Protein AF-A0A972ZVI4-F1 (afdb_monomer)

Radius of gyration: 15.03 Å; Cα contacts (8 Å, |Δi|>4): 95; chains: 1; bounding box: 30×25×44 Å

Foldseek 3Di:
DCCPPQAEEEAEAQAPVRVVVCVVQVVVVHHYDYDYPDPDHHVCLVDDDPFDWAPAFQCVPDDVVDGADPPADRTHTSVRHD

Mean predicted aligned error: 4.69 Å

Structure (mmCIF, N/CA/C/O backbone):
data_AF-A0A972ZVI4-F1
#
_entry.id   AF-A0A972ZVI4-F1
#
loop_
_atom_site.group_PDB
_atom_site.id
_atom_site.type_symbol
_atom_site.label_atom_id
_atom_site.label_alt_id
_atom_site.label_comp_id
_atom_site.label_asym_id
_atom_site.label_entity_id
_atom_site.label_seq_id
_atom_site.pdbx_PDB_ins_code
_atom_site.Cartn_x
_atom_site.Cartn_y
_atom_site.Cartn_z
_atom_site.occupancy
_atom_site.B_iso_or_equiv
_atom_site.auth_seq_id
_atom_site.auth_comp_id
_atom_site.auth_asym_id
_atom_site.auth_atom_id
_atom_site.pdbx_PDB_model_num
ATOM 1 N N . MET A 1 1 ? 2.260 12.591 19.959 1.00 56.50 1 MET A N 1
ATOM 2 C CA . MET A 1 1 ? 0.831 12.850 19.673 1.00 56.50 1 MET A CA 1
ATOM 3 C C . MET A 1 1 ? 0.009 11.945 20.568 1.00 56.50 1 MET A C 1
ATOM 5 O O . MET A 1 1 ? 0.275 10.753 20.598 1.00 56.50 1 MET A O 1
ATOM 9 N N . GLU A 1 2 ? -0.923 12.492 21.341 1.00 59.78 2 GLU A N 1
ATOM 10 C CA . GLU A 1 2 ? -1.737 11.700 22.266 1.00 59.78 2 GLU A CA 1
ATOM 11 C C . GLU A 1 2 ? -3.006 11.224 21.538 1.00 59.78 2 GLU A C 1
ATOM 13 O O . GLU A 1 2 ? -3.988 11.948 21.423 1.00 59.78 2 GLU A O 1
ATOM 18 N N . LEU A 1 3 ? -2.965 10.011 20.978 1.00 71.38 3 LEU A N 1
ATOM 19 C CA . LEU A 1 3 ? -4.041 9.429 20.153 1.00 71.38 3 LEU A CA 1
ATOM 20 C C . LEU A 1 3 ? -5.143 8.745 20.988 1.00 71.38 3 LEU A C 1
ATOM 22 O O . LEU A 1 3 ? -5.934 7.970 20.458 1.00 71.38 3 LEU A O 1
ATOM 26 N N . LYS A 1 4 ? -5.217 9.037 22.296 1.00 67.31 4 LYS A N 1
ATOM 27 C CA . LYS A 1 4 ? -5.985 8.278 23.305 1.00 67.31 4 LYS A CA 1
ATOM 28 C C . LYS A 1 4 ? -7.496 8.164 23.047 1.00 67.31 4 LYS A C 1
ATOM 30 O O . LYS A 1 4 ? -8.120 7.275 23.612 1.00 67.31 4 LYS A O 1
ATOM 35 N N . ASN A 1 5 ? -8.066 9.004 22.179 1.00 82.06 5 ASN A N 1
ATOM 36 C CA . ASN A 1 5 ? -9.496 8.985 21.843 1.00 82.06 5 ASN A CA 1
ATOM 37 C C . ASN A 1 5 ? -9.795 8.647 20.370 1.00 82.06 5 ASN A C 1
ATOM 39 O O . ASN A 1 5 ? -10.956 8.722 19.956 1.00 82.06 5 ASN A O 1
ATOM 43 N N . ILE A 1 6 ? -8.792 8.289 19.562 1.00 84.31 6 ILE A N 1
ATOM 44 C CA . ILE A 1 6 ? -9.029 7.900 18.167 1.00 84.31 6 ILE A CA 1
ATOM 45 C C . ILE A 1 6 ? -9.564 6.470 18.138 1.00 84.31 6 ILE A C 1
ATOM 47 O O . ILE A 1 6 ? -8.852 5.523 18.449 1.00 84.31 6 ILE A O 1
ATOM 51 N N . LYS A 1 7 ? -10.837 6.318 17.756 1.00 82.19 7 LYS A N 1
ATOM 52 C CA . LYS A 1 7 ? -11.485 5.002 17.648 1.00 82.19 7 LYS A CA 1
ATOM 53 C C . LYS A 1 7 ? -11.190 4.295 16.324 1.00 82.19 7 LYS A C 1
ATOM 55 O O . LYS A 1 7 ? -11.060 3.080 16.313 1.00 82.19 7 LYS A O 1
ATOM 60 N N . ARG A 1 8 ? -11.140 5.046 15.217 1.00 93.62 8 ARG A N 1
ATOM 61 C CA . ARG A 1 8 ? -10.914 4.535 13.856 1.00 93.62 8 ARG A CA 1
ATOM 62 C C . ARG A 1 8 ? -10.473 5.671 12.931 1.00 93.62 8 ARG A C 1
ATOM 64 O O . ARG A 1 8 ? -11.014 6.772 13.031 1.00 93.62 8 ARG A O 1
ATOM 71 N N . VAL A 1 9 ? -9.523 5.407 12.039 1.00 96.69 9 VAL A N 1
ATOM 72 C CA . VAL A 1 9 ? -8.967 6.389 11.091 1.00 96.69 9 VAL A CA 1
ATOM 73 C C . VAL A 1 9 ? -9.484 6.132 9.676 1.00 96.69 9 VAL A C 1
ATOM 75 O O . VAL A 1 9 ? -9.429 5.008 9.191 1.00 96.69 9 VAL A O 1
ATOM 78 N N . GLY A 1 10 ? -9.968 7.170 8.996 1.00 97.94 10 GLY A N 1
ATOM 79 C CA . GLY A 1 10 ? -10.258 7.111 7.561 1.00 97.94 10 GLY A CA 1
ATOM 80 C C . GLY A 1 10 ? -9.032 7.513 6.740 1.00 97.94 10 GLY A C 1
ATOM 81 O O . GLY A 1 10 ? -8.442 8.559 7.006 1.00 97.94 10 GLY A O 1
ATOM 82 N N . ILE A 1 11 ? -8.666 6.710 5.744 1.00 98.38 11 ILE A N 1
ATOM 83 C CA . ILE A 1 11 ? -7.571 6.977 4.801 1.00 98.38 11 ILE A CA 1
ATOM 84 C C . ILE A 1 11 ? -8.168 7.126 3.402 1.00 98.38 11 ILE A C 1
ATOM 86 O O . ILE A 1 11 ? -8.923 6.266 2.955 1.00 98.38 11 ILE A O 1
ATOM 90 N N . ILE A 1 12 ? -7.823 8.205 2.703 1.00 98.25 12 ILE A N 1
ATOM 91 C CA . ILE A 1 12 ? -8.252 8.442 1.321 1.00 98.25 12 ILE A CA 1
ATOM 92 C C . ILE A 1 12 ? -7.114 8.056 0.373 1.00 98.25 12 ILE A C 1
ATOM 94 O O . ILE A 1 12 ? -6.039 8.653 0.420 1.00 98.25 12 ILE A O 1
ATOM 98 N N . GLY A 1 13 ? -7.375 7.081 -0.494 1.00 97.50 13 GLY A N 1
ATOM 99 C CA . GLY A 1 13 ? -6.439 6.516 -1.462 1.00 97.50 13 GLY A CA 1
ATOM 100 C C . GLY A 1 13 ? -5.778 5.221 -0.982 1.00 97.50 13 GLY A C 1
ATOM 101 O O . GLY A 1 13 ? -5.367 5.094 0.171 1.00 97.50 13 GLY A O 1
ATOM 102 N N . THR A 1 14 ? -5.629 4.269 -1.904 1.00 96.69 14 THR A N 1
ATOM 103 C CA . THR A 1 14 ? -4.975 2.960 -1.695 1.00 96.69 14 THR A CA 1
ATOM 104 C C . THR A 1 14 ? -3.704 2.793 -2.536 1.00 96.69 14 THR A C 1
ATOM 106 O O . THR A 1 14 ? -3.310 1.686 -2.896 1.00 96.69 14 THR A O 1
ATOM 109 N N . GLY A 1 15 ? -3.032 3.905 -2.851 1.00 94.75 15 GLY A N 1
ATOM 110 C CA . GLY A 1 15 ? -1.660 3.888 -3.367 1.00 94.75 15 GLY A CA 1
ATOM 111 C C . GLY A 1 15 ? -0.622 3.632 -2.268 1.00 94.75 15 GLY A C 1
ATOM 112 O O . GLY A 1 15 ? -0.970 3.462 -1.097 1.00 94.75 15 GLY A O 1
ATOM 113 N N . VAL A 1 16 ? 0.665 3.695 -2.629 1.00 93.25 16 VAL A N 1
ATOM 114 C CA . VAL A 1 16 ? 1.806 3.445 -1.719 1.00 93.25 16 VAL A CA 1
ATOM 115 C C . VAL A 1 16 ? 1.673 4.200 -0.391 1.00 93.25 16 VAL A C 1
ATOM 117 O O . VAL A 1 16 ? 1.814 3.607 0.676 1.00 93.25 16 VAL A O 1
ATOM 120 N N . ALA A 1 17 ? 1.331 5.492 -0.431 1.00 95.75 17 ALA A N 1
ATOM 121 C CA . ALA A 1 17 ? 1.179 6.310 0.774 1.00 95.75 17 ALA A CA 1
ATOM 122 C C . ALA A 1 17 ? 0.025 5.843 1.683 1.00 95.75 17 ALA A C 1
ATOM 124 O O . ALA A 1 17 ? 0.180 5.797 2.905 1.00 95.75 17 ALA A O 1
ATOM 125 N N . GLY A 1 18 ? -1.119 5.471 1.100 1.00 97.50 18 GLY A N 1
ATOM 126 C CA . GLY A 1 18 ? -2.288 4.997 1.842 1.00 97.50 18 GLY A CA 1
ATOM 127 C C . GLY A 1 18 ? -2.032 3.654 2.520 1.00 97.50 18 GLY A C 1
ATOM 128 O O . GLY A 1 18 ? -2.286 3.510 3.716 1.00 97.50 18 GLY A O 1
ATOM 129 N N . LEU A 1 19 ? -1.437 2.706 1.790 1.00 95.94 19 LEU A N 1
ATOM 130 C CA . LEU A 1 19 ? -1.068 1.390 2.322 1.00 95.94 19 LEU A CA 1
ATOM 131 C C . LEU A 1 19 ? 0.009 1.498 3.413 1.00 95.94 19 LEU A C 1
ATOM 133 O O . LEU A 1 19 ? -0.129 0.887 4.473 1.00 95.94 19 LEU A O 1
ATOM 137 N N . SER A 1 20 ? 1.027 2.342 3.209 1.00 95.69 20 SER A N 1
ATOM 138 C CA . SER A 1 20 ? 2.069 2.609 4.216 1.00 95.69 20 SER A CA 1
ATOM 139 C C . SER A 1 20 ? 1.484 3.215 5.493 1.00 95.69 20 SER A C 1
ATOM 141 O O . SER A 1 20 ? 1.855 2.836 6.604 1.00 95.69 20 SER A O 1
ATOM 143 N N . THR A 1 21 ? 0.527 4.135 5.343 1.00 96.69 21 THR A N 1
ATOM 144 C CA . THR A 1 21 ? -0.167 4.758 6.475 1.00 96.69 21 THR A CA 1
ATOM 145 C C . THR A 1 21 ? -1.005 3.733 7.232 1.00 96.69 21 THR A C 1
ATOM 147 O O . THR A 1 21 ? -0.918 3.663 8.456 1.00 96.69 21 THR A O 1
ATOM 150 N N . ALA A 1 22 ? -1.775 2.902 6.524 1.00 96.94 22 ALA A N 1
ATOM 151 C CA . ALA A 1 22 ? -2.573 1.845 7.137 1.00 96.94 22 ALA A CA 1
ATOM 152 C C . ALA A 1 22 ? -1.696 0.869 7.930 1.00 96.94 22 ALA A C 1
ATOM 154 O O . ALA A 1 22 ? -1.977 0.594 9.095 1.00 96.94 22 ALA A O 1
ATOM 155 N N . LYS A 1 23 ? -0.580 0.424 7.340 1.00 95.75 23 LYS A N 1
ATOM 156 C CA . LYS A 1 23 ? 0.411 -0.427 8.006 1.00 95.75 23 LYS A CA 1
ATOM 157 C C . LYS A 1 23 ? 0.938 0.204 9.295 1.00 95.75 23 LYS A C 1
ATOM 159 O O . LYS A 1 23 ? 0.950 -0.452 10.335 1.00 95.75 23 LYS A O 1
ATOM 164 N N . ALA A 1 24 ? 1.326 1.479 9.249 1.00 94.81 24 ALA A N 1
ATOM 165 C CA . ALA A 1 24 ? 1.829 2.194 10.418 1.00 94.81 24 ALA A CA 1
ATOM 166 C C . ALA A 1 24 ? 0.770 2.327 11.526 1.00 94.81 24 ALA A C 1
ATOM 168 O O . ALA A 1 24 ? 1.088 2.144 12.701 1.00 94.81 24 ALA A O 1
ATOM 169 N N . LEU A 1 25 ? -0.489 2.609 11.178 1.00 95.00 25 LEU A N 1
ATOM 170 C CA . LEU A 1 25 ? -1.586 2.701 12.148 1.00 95.00 25 LEU A CA 1
ATOM 171 C C . LEU A 1 25 ? -1.878 1.351 12.806 1.00 95.00 25 LEU A C 1
ATOM 173 O O . LEU A 1 25 ? -1.935 1.276 14.035 1.00 95.00 25 LEU A O 1
ATOM 177 N N . LEU A 1 26 ? -1.983 0.287 12.006 1.00 94.19 26 LEU A N 1
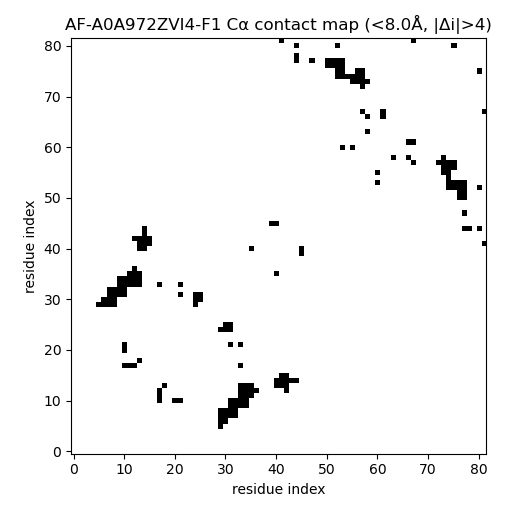ATOM 178 C CA . LEU A 1 26 ? -2.215 -1.070 12.501 1.00 94.19 26 LEU A CA 1
ATOM 179 C C . LEU A 1 26 ? -1.086 -1.523 13.437 1.00 94.19 26 LEU A C 1
ATOM 181 O O . LEU A 1 26 ? -1.360 -2.055 14.511 1.00 94.19 26 LEU A O 1
ATOM 185 N N . ALA A 1 27 ? 0.174 -1.232 13.093 1.00 93.50 27 ALA A N 1
ATOM 186 C CA . ALA A 1 27 ? 1.330 -1.526 13.945 1.00 93.50 27 ALA A CA 1
ATOM 187 C C . ALA A 1 27 ? 1.306 -0.777 15.295 1.00 93.50 27 ALA A C 1
ATOM 189 O O . ALA A 1 27 ? 1.916 -1.228 16.261 1.00 93.50 27 ALA A O 1
ATOM 190 N N . ASN A 1 28 ? 0.583 0.344 15.382 1.00 91.38 28 ASN A N 1
ATOM 191 C CA . ASN A 1 28 ? 0.385 1.119 16.611 1.00 91.38 28 ASN A CA 1
ATOM 192 C C . ASN A 1 28 ? -0.953 0.804 17.313 1.00 91.38 28 ASN A C 1
ATOM 194 O O . ASN A 1 28 ? -1.371 1.545 18.204 1.00 91.38 28 ASN A O 1
ATOM 198 N N . GLY A 1 29 ? -1.634 -0.281 16.926 1.00 91.81 29 GLY A N 1
ATOM 199 C CA . GLY A 1 29 ? -2.885 -0.725 17.548 1.00 91.81 29 GLY A CA 1
ATOM 200 C C . GLY A 1 29 ? -4.105 0.133 17.203 1.00 91.81 29 GLY A C 1
ATOM 201 O O . GLY A 1 29 ? -5.094 0.107 17.935 1.00 91.81 29 GLY A O 1
ATOM 202 N N . LEU A 1 30 ? -4.044 0.906 16.115 1.00 93.38 30 LEU A N 1
ATOM 203 C CA . LEU A 1 30 ? -5.155 1.726 15.638 1.00 93.38 30 LEU A CA 1
ATOM 204 C C . LEU A 1 30 ? -5.891 1.030 14.499 1.00 93.38 30 LEU A C 1
ATOM 206 O O . LEU A 1 30 ? -5.282 0.487 13.581 1.00 93.38 30 LEU A O 1
ATOM 210 N N . ASP A 1 31 ? -7.215 1.114 14.540 1.00 95.00 31 ASP A N 1
ATOM 211 C CA . ASP A 1 31 ? -8.082 0.624 13.476 1.00 95.00 31 ASP A CA 1
ATOM 212 C C . ASP A 1 31 ? -8.234 1.673 12.359 1.00 95.00 31 ASP A C 1
ATOM 214 O O . ASP A 1 31 ? -8.262 2.883 12.623 1.00 95.00 31 ASP A O 1
ATOM 218 N N . CYS A 1 32 ? -8.354 1.231 11.107 1.00 97.19 32 CYS A N 1
ATOM 219 C CA . CYS A 1 32 ? -8.490 2.125 9.960 1.00 97.19 32 CYS A CA 1
ATOM 220 C C . CYS A 1 32 ? -9.368 1.562 8.836 1.00 97.19 32 CYS A C 1
ATOM 222 O O . CYS A 1 32 ? -9.570 0.359 8.706 1.00 97.19 32 CYS A O 1
ATOM 224 N N . VAL A 1 33 ? -9.905 2.467 8.018 1.00 98.00 33 VAL A N 1
ATOM 225 C CA . VAL A 1 33 ? -10.682 2.160 6.813 1.00 98.00 33 VAL A CA 1
ATOM 226 C C . VAL A 1 33 ? -10.099 2.960 5.662 1.00 98.00 33 VAL A C 1
ATOM 228 O O . VAL A 1 33 ? -9.941 4.177 5.771 1.00 98.00 33 VAL A O 1
ATOM 231 N N . LEU A 1 34 ? -9.782 2.275 4.567 1.00 98.19 34 LEU A N 1
ATOM 232 C CA . LEU A 1 34 ? -9.263 2.889 3.354 1.00 98.19 34 LEU A CA 1
ATOM 233 C C . LEU A 1 34 ? -10.403 3.069 2.350 1.00 98.19 34 LEU A C 1
ATOM 235 O O . LEU A 1 34 ? -11.235 2.179 2.180 1.00 98.19 34 LEU A O 1
ATOM 239 N N . PHE A 1 35 ? -10.412 4.209 1.671 1.00 98.19 35 PHE A N 1
ATOM 240 C CA . PHE A 1 35 ? -11.349 4.525 0.602 1.00 98.19 35 PHE A CA 1
ATOM 241 C C . PHE A 1 35 ? -10.576 4.731 -0.694 1.00 98.19 35 PHE A C 1
ATOM 243 O O . PHE A 1 35 ? -9.717 5.608 -0.766 1.00 98.19 35 PHE A O 1
ATOM 250 N N . GLU A 1 36 ? -10.897 3.948 -1.717 1.00 97.56 36 GLU A N 1
ATOM 251 C CA . GLU A 1 36 ? -10.344 4.081 -3.062 1.00 97.56 36 GLU A CA 1
ATOM 252 C C . GLU A 1 36 ? -11.463 4.422 -4.040 1.00 97.56 36 GLU A C 1
ATOM 254 O O . GLU A 1 36 ? -12.585 3.932 -3.914 1.00 97.56 36 GLU A O 1
ATOM 259 N N . ARG A 1 37 ? -11.160 5.298 -4.996 1.00 96.50 37 ARG A N 1
ATOM 260 C CA . ARG A 1 37 ? -12.072 5.629 -6.088 1.00 96.50 37 ARG A CA 1
ATOM 261 C C . ARG A 1 37 ? -12.035 4.554 -7.176 1.00 96.50 37 ARG A C 1
ATOM 263 O O . ARG A 1 37 ? -13.063 4.300 -7.798 1.00 96.50 37 ARG A O 1
ATOM 270 N N . SER A 1 38 ? -10.848 4.023 -7.453 1.00 93.81 38 SER A N 1
ATOM 271 C CA . SER A 1 38 ? -10.615 2.946 -8.415 1.00 93.81 38 SER A CA 1
ATOM 272 C C . SER A 1 38 ? -11.170 1.598 -7.932 1.00 93.81 38 SER A C 1
ATOM 274 O O . SER A 1 38 ? -11.524 1.423 -6.766 1.00 93.81 38 SER A O 1
ATOM 276 N N . ASP A 1 39 ? -11.229 0.631 -8.839 1.00 94.31 39 ASP A N 1
ATOM 277 C CA . ASP A 1 39 ? -11.547 -0.769 -8.557 1.00 94.31 39 ASP A CA 1
ATOM 278 C C . ASP A 1 39 ? -10.316 -1.588 -8.122 1.00 94.31 39 ASP A C 1
ATOM 280 O O . ASP A 1 39 ? -10.442 -2.769 -7.789 1.00 94.31 39 ASP A O 1
ATOM 284 N N . ARG A 1 40 ? -9.125 -0.971 -8.102 1.00 91.88 40 ARG A N 1
ATOM 285 C CA . ARG A 1 40 ? -7.851 -1.620 -7.765 1.00 91.88 40 ARG A CA 1
ATOM 286 C C . ARG A 1 40 ? -7.003 -0.791 -6.804 1.00 91.88 40 ARG A C 1
ATOM 288 O O . ARG A 1 40 ? -6.986 0.437 -6.859 1.00 91.88 40 ARG A O 1
ATOM 295 N N . VAL A 1 41 ? -6.247 -1.497 -5.965 1.00 93.38 41 VAL A N 1
ATOM 296 C CA . VAL A 1 41 ? -5.204 -0.928 -5.097 1.00 93.38 41 VAL A CA 1
ATOM 297 C C . VAL A 1 41 ? -3.910 -0.687 -5.876 1.00 93.38 41 VAL A C 1
ATOM 299 O O . VAL A 1 41 ? -3.700 -1.289 -6.925 1.00 93.38 41 VAL A O 1
ATOM 302 N N . GLY A 1 42 ? -3.028 0.170 -5.356 1.00 91.06 42 GLY A N 1
ATOM 303 C CA . GLY A 1 42 ?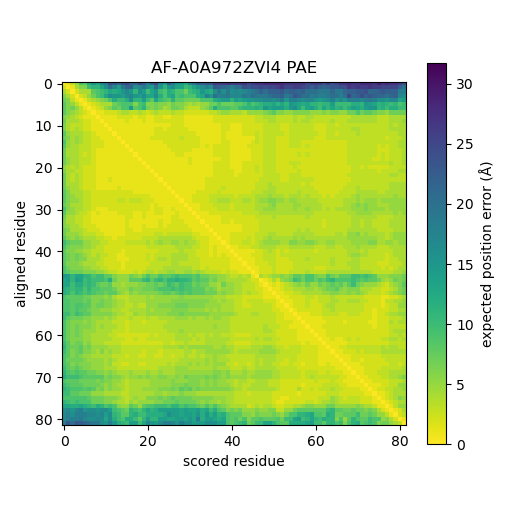 -1.698 0.440 -5.928 1.00 91.06 42 GLY A CA 1
ATOM 304 C C . GLY A 1 42 ? -1.541 1.850 -6.504 1.00 91.06 42 GLY A C 1
ATOM 305 O O . GLY A 1 42 ? -0.422 2.347 -6.656 1.00 91.06 42 GLY A O 1
ATOM 306 N N . GLY A 1 43 ? -2.647 2.561 -6.742 1.00 91.88 43 GLY A N 1
ATOM 307 C CA . GLY A 1 43 ? -2.629 3.938 -7.242 1.00 91.8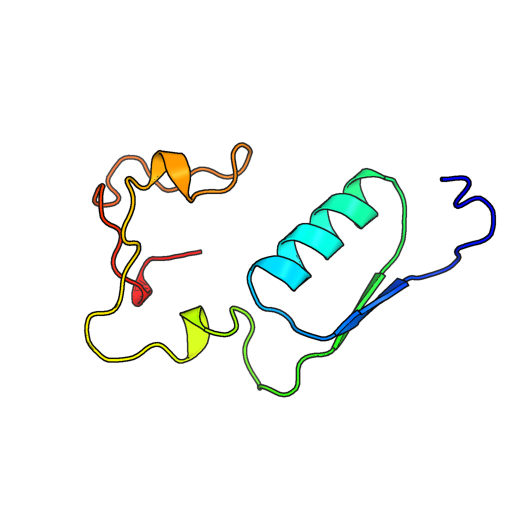8 43 GLY A CA 1
ATOM 308 C C . GLY A 1 43 ? -1.866 4.044 -8.564 1.00 91.88 43 GLY A C 1
ATOM 309 O O . GLY A 1 43 ? -2.193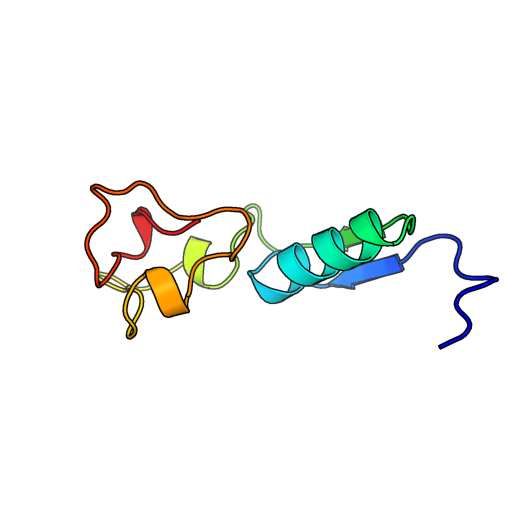 3.361 -9.529 1.00 91.88 43 GLY A O 1
ATOM 310 N N . VAL A 1 44 ? -0.811 4.864 -8.603 1.00 90.44 44 VAL A N 1
ATOM 311 C CA . VAL A 1 44 ? 0.018 5.048 -9.812 1.00 90.44 44 VAL A CA 1
ATOM 312 C C . VAL A 1 44 ? 0.634 3.747 -10.340 1.00 90.44 44 VAL A C 1
ATOM 314 O O . VAL A 1 44 ? 0.900 3.657 -11.535 1.00 90.44 44 VAL A O 1
ATOM 317 N N . TRP A 1 45 ? 0.827 2.740 -9.481 1.00 89.62 45 TRP A N 1
ATOM 318 C CA . TRP A 1 45 ? 1.359 1.437 -9.883 1.00 89.62 45 TRP A CA 1
ATOM 319 C C . TRP A 1 45 ? 0.309 0.517 -10.515 1.00 89.62 45 TRP A C 1
ATOM 321 O O . TRP A 1 45 ? 0.668 -0.364 -11.288 1.00 89.62 45 TRP A O 1
ATOM 331 N N . ALA A 1 46 ? -0.982 0.753 -10.267 1.00 89.06 46 ALA A N 1
ATOM 332 C CA . ALA A 1 46 ? -2.057 -0.044 -10.858 1.00 89.06 46 ALA A CA 1
ATOM 333 C C . ALA A 1 46 ? -2.304 0.307 -12.337 1.00 89.06 46 ALA A C 1
ATOM 335 O O . ALA A 1 46 ? -2.555 -0.583 -13.154 1.00 89.06 46 ALA A O 1
ATOM 336 N N . ASP A 1 47 ? -2.232 1.596 -12.683 1.00 82.38 47 ASP A N 1
ATOM 337 C CA . ASP A 1 47 ? -2.606 2.130 -14.005 1.00 82.38 47 ASP A CA 1
ATOM 338 C C . ASP A 1 47 ? -1.406 2.560 -14.869 1.00 82.38 47 ASP A C 1
ATOM 340 O O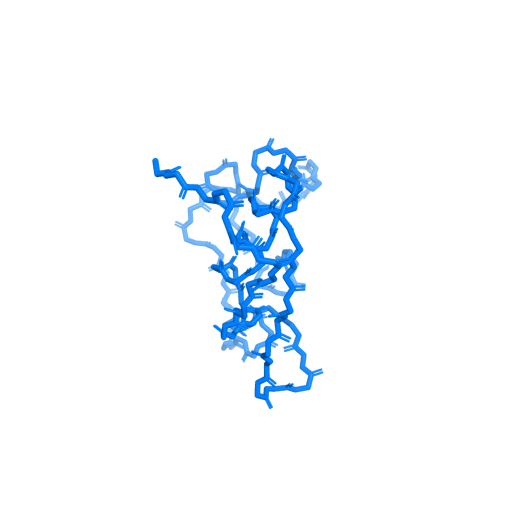 . ASP A 1 47 ? -1.612 3.074 -15.966 1.00 82.38 47 ASP A O 1
ATOM 344 N N . GLY A 1 48 ? -0.172 2.410 -14.372 1.00 80.88 48 GLY A N 1
ATOM 345 C CA . GLY A 1 48 ? 1.035 3.044 -14.915 1.00 80.88 48 GLY A CA 1
ATOM 346 C C . GLY A 1 48 ? 1.208 3.001 -16.444 1.00 80.88 48 GLY A C 1
ATOM 347 O O . GLY A 1 48 ? 0.737 2.109 -17.147 1.00 80.88 48 GLY A O 1
ATOM 348 N N . TYR A 1 49 ? 1.919 3.998 -16.978 1.00 84.12 49 TYR A N 1
ATOM 349 C CA . TYR A 1 49 ? 2.173 4.137 -18.418 1.00 84.12 49 TYR A CA 1
ATOM 350 C C . TYR A 1 49 ? 3.085 3.022 -18.958 1.00 84.12 49 TYR A C 1
ATOM 352 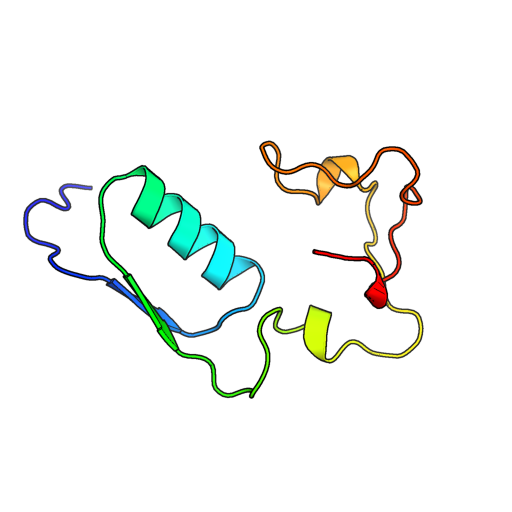O O . TYR A 1 49 ? 3.812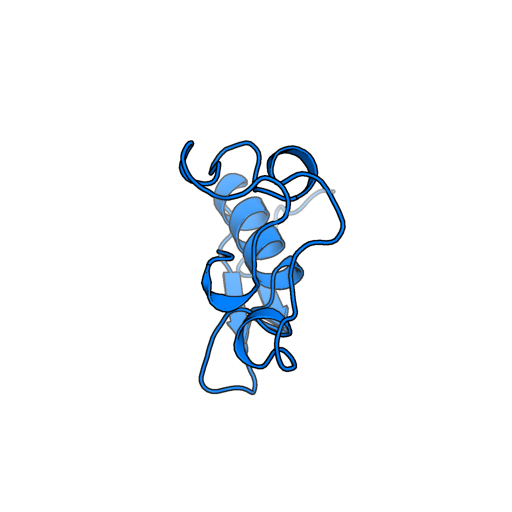 2.379 -18.211 1.00 84.12 49 TYR A O 1
ATOM 360 N N . SER A 1 50 ? 3.106 2.797 -20.275 1.00 86.62 50 SER A N 1
ATOM 361 C CA . SER A 1 50 ? 3.930 1.736 -20.874 1.00 86.62 50 SER A CA 1
ATOM 362 C C . SER A 1 50 ? 5.411 1.832 -20.475 1.00 86.62 50 SER A C 1
ATOM 364 O O . SER A 1 50 ? 6.030 2.883 -20.624 1.00 86.62 50 SER A O 1
ATOM 366 N N . ASN A 1 51 ? 5.986 0.709 -20.025 1.00 86.19 51 ASN A N 1
ATOM 367 C CA . ASN A 1 51 ? 7.389 0.573 -19.598 1.00 86.19 51 ASN A CA 1
ATOM 368 C C . ASN A 1 51 ? 7.805 1.449 -18.402 1.00 86.19 51 ASN A C 1
ATOM 370 O O . ASN A 1 51 ? 8.991 1.732 -18.231 1.00 86.19 51 ASN A O 1
ATOM 374 N N . PHE A 1 52 ? 6.859 1.872 -17.563 1.00 91.06 52 PHE A N 1
ATOM 375 C CA . PHE A 1 52 ? 7.191 2.488 -16.283 1.00 91.06 52 PHE A CA 1
ATOM 376 C C . PHE A 1 52 ? 7.922 1.514 -15.342 1.00 91.06 52 PHE A C 1
ATOM 378 O O . PHE A 1 52 ? 7.814 0.292 -15.469 1.00 91.06 52 PHE A O 1
ATOM 385 N N . GLY A 1 53 ? 8.655 2.063 -14.376 1.00 91.25 53 GLY A N 1
ATOM 386 C CA . GLY A 1 53 ? 9.392 1.310 -13.365 1.00 91.25 53 GLY A CA 1
ATOM 387 C C . GLY A 1 53 ? 9.991 2.232 -12.309 1.00 91.25 53 GLY A C 1
ATOM 388 O O . GLY A 1 53 ? 9.901 3.460 -12.421 1.00 91.25 53 GLY A O 1
ATOM 389 N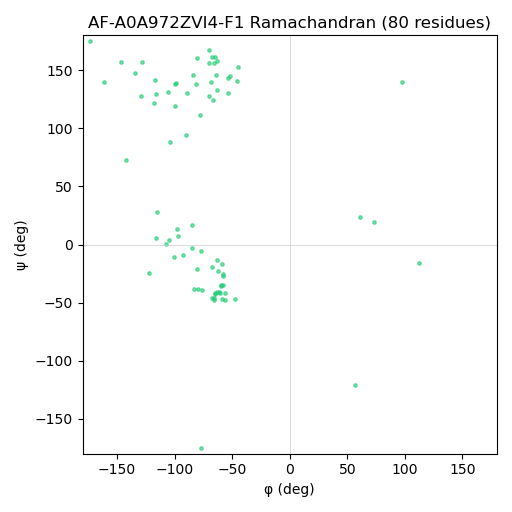 N . VAL A 1 54 ? 10.597 1.647 -11.277 1.00 91.75 54 VAL A N 1
ATOM 390 C CA . VAL A 1 54 ? 11.322 2.423 -10.263 1.00 91.75 54 VAL A CA 1
ATOM 391 C C . VAL A 1 54 ? 12.576 3.048 -10.876 1.00 91.75 54 VAL A C 1
ATOM 393 O O . VAL A 1 54 ? 13.278 2.441 -11.681 1.00 91.75 54 VAL A O 1
ATOM 396 N N . GLN A 1 55 ? 12.859 4.291 -10.490 1.00 91.50 55 GLN A N 1
ATOM 397 C CA . GLN A 1 55 ? 14.022 5.058 -10.961 1.00 91.50 55 GLN A CA 1
ATOM 398 C C . GLN A 1 55 ? 15.204 4.993 -9.982 1.00 91.50 55 GLN A C 1
ATOM 400 O O . GLN A 1 55 ? 16.202 5.690 -10.153 1.00 91.50 55 GLN A O 1
ATOM 405 N N . ALA A 1 56 ? 15.081 4.160 -8.952 1.00 92.56 56 ALA A N 1
ATOM 406 C CA . ALA A 1 56 ? 16.088 3.900 -7.940 1.00 92.56 56 ALA A CA 1
ATOM 407 C C . ALA A 1 56 ? 16.300 2.381 -7.818 1.00 92.56 56 ALA A C 1
ATOM 409 O O . ALA A 1 56 ? 15.388 1.629 -8.173 1.00 92.56 56 ALA A O 1
ATOM 410 N N . PRO A 1 57 ? 17.467 1.943 -7.308 1.00 93.62 57 PRO A N 1
ATOM 411 C CA . PRO A 1 57 ? 17.680 0.568 -6.871 1.00 93.62 57 PRO A CA 1
ATOM 412 C C . PRO A 1 57 ? 16.527 0.048 -6.010 1.00 93.62 57 PRO A C 1
ATOM 414 O O . PRO A 1 57 ? 15.993 0.797 -5.183 1.00 93.62 57 PRO A O 1
ATOM 417 N N . LYS A 1 58 ? 16.149 -1.218 -6.194 1.00 91.25 58 LYS A N 1
ATOM 418 C CA . LYS A 1 58 ? 14.971 -1.817 -5.552 1.00 91.25 58 LYS A CA 1
ATOM 419 C C . LYS A 1 58 ? 15.054 -1.739 -4.028 1.00 91.25 58 LYS A C 1
ATOM 421 O O . LYS A 1 58 ? 14.055 -1.435 -3.383 1.00 91.25 58 LYS A O 1
ATOM 426 N N . GLU A 1 59 ? 16.258 -1.864 -3.475 1.00 92.38 59 GLU A N 1
ATOM 427 C CA . GLU A 1 59 ? 16.540 -1.818 -2.037 1.00 92.38 59 GLU A CA 1
ATOM 428 C C . GLU A 1 59 ? 16.286 -0.427 -1.428 1.00 92.38 59 GLU A C 1
ATOM 430 O O . GLU A 1 59 ? 16.137 -0.291 -0.216 1.00 92.38 59 GLU A O 1
ATOM 435 N N . LEU A 1 60 ? 16.244 0.628 -2.253 1.00 93.12 60 LEU A N 1
ATOM 436 C CA . LEU A 1 60 ? 15.939 1.994 -1.814 1.00 93.12 60 LEU A CA 1
ATOM 437 C C . LEU A 1 60 ? 14.452 2.347 -1.919 1.00 93.12 60 LEU A C 1
ATOM 439 O O . LEU A 1 60 ? 14.059 3.426 -1.474 1.00 93.12 60 LEU A O 1
ATOM 443 N N . TYR A 1 61 ? 13.644 1.492 -2.544 1.00 91.50 61 TYR A N 1
ATOM 444 C CA . TYR A 1 61 ? 12.235 1.772 -2.814 1.00 91.50 61 TYR A CA 1
ATOM 445 C C . TYR A 1 61 ? 11.283 0.733 -2.199 1.00 91.50 61 TYR A C 1
ATOM 447 O O . TYR A 1 61 ? 10.130 1.057 -1.924 1.00 91.50 61 TYR A O 1
ATOM 455 N N . GLU A 1 62 ? 11.746 -0.494 -1.951 1.00 92.12 62 GLU A N 1
ATOM 456 C CA . GLU A 1 62 ? 10.968 -1.532 -1.271 1.00 92.12 62 GLU A CA 1
ATOM 457 C C . GLU A 1 62 ? 10.647 -1.190 0.191 1.00 92.12 62 GLU A C 1
ATOM 459 O O . GLU A 1 62 ? 11.289 -0.355 0.835 1.00 92.12 62 GLU A O 1
ATOM 464 N N . PHE A 1 63 ? 9.644 -1.871 0.743 1.00 91.06 63 PHE A N 1
ATOM 465 C CA . PHE A 1 63 ? 9.385 -1.795 2.173 1.00 91.06 63 PHE A CA 1
ATOM 466 C C . PHE A 1 63 ? 10.502 -2.516 2.943 1.00 91.06 63 PHE A C 1
ATOM 468 O O . PHE A 1 63 ? 10.735 -3.695 2.684 1.00 91.06 63 PHE A O 1
ATOM 475 N N . PRO A 1 64 ? 11.142 -1.881 3.944 1.00 90.00 64 PRO A N 1
ATOM 476 C CA . PRO A 1 64 ? 12.280 -2.481 4.653 1.00 90.00 64 PRO A CA 1
ATOM 477 C C . PRO A 1 64 ? 11.984 -3.826 5.331 1.00 90.00 64 PRO A C 1
ATOM 479 O O . PRO A 1 64 ? 12.877 -4.638 5.543 1.00 90.00 64 PRO A O 1
ATOM 482 N N . ASP A 1 65 ? 10.728 -4.051 5.708 1.00 93.00 65 ASP A N 1
ATOM 483 C CA . ASP A 1 65 ? 10.230 -5.265 6.354 1.00 93.00 65 ASP A CA 1
ATOM 484 C C . ASP A 1 65 ? 9.420 -6.167 5.404 1.00 93.00 65 ASP A C 1
ATOM 486 O O . ASP A 1 65 ? 8.879 -7.188 5.828 1.00 93.00 65 ASP A O 1
ATOM 490 N N . TRP A 1 66 ? 9.333 -5.798 4.125 1.00 92.06 66 TRP A N 1
ATOM 491 C CA . TRP A 1 66 ? 8.765 -6.611 3.052 1.00 92.06 66 TRP A CA 1
ATOM 492 C C . TRP A 1 66 ? 9.585 -6.400 1.769 1.00 92.06 66 TRP A C 1
ATOM 494 O O . TRP A 1 66 ? 9.119 -5.747 0.828 1.00 92.06 66 TRP A O 1
ATOM 504 N N . PRO A 1 67 ? 10.810 -6.953 1.720 1.00 92.31 67 PRO A N 1
ATOM 505 C CA . PRO A 1 67 ? 11.672 -6.809 0.559 1.00 92.31 67 PRO A CA 1
ATOM 506 C C . PRO A 1 67 ? 11.086 -7.513 -0.669 1.00 92.31 67 PRO A C 1
ATOM 508 O O . PRO A 1 67 ? 10.286 -8.454 -0.566 1.00 92.31 67 PRO A O 1
ATOM 511 N N . LEU A 1 68 ? 11.490 -7.053 -1.846 1.00 90.50 68 LEU A N 1
ATOM 512 C CA . LEU A 1 68 ? 11.224 -7.721 -3.112 1.00 90.50 68 LEU A CA 1
ATOM 513 C C . LEU A 1 68 ? 12.043 -9.023 -3.215 1.00 90.50 68 LEU A C 1
ATOM 515 O O . LEU A 1 68 ? 13.101 -9.146 -2.594 1.00 90.50 68 LEU A O 1
ATOM 519 N N . PRO A 1 69 ? 11.602 -10.002 -4.029 1.00 92.12 69 PRO A N 1
ATOM 520 C CA . PRO A 1 69 ? 12.390 -11.199 -4.316 1.00 92.12 69 PRO A CA 1
ATOM 521 C C . PRO A 1 69 ? 13.816 -10.878 -4.796 1.00 92.12 69 PRO A C 1
ATOM 523 O O . PRO A 1 69 ? 14.044 -9.900 -5.522 1.00 92.12 69 PRO A O 1
ATOM 526 N N . GLU A 1 70 ? 14.784 -11.712 -4.413 1.00 90.75 70 GLU A N 1
ATOM 527 C CA . GLU A 1 70 ? 16.209 -11.491 -4.701 1.00 90.75 70 GLU A CA 1
ATOM 528 C C . GLU A 1 70 ? 16.498 -11.421 -6.210 1.00 90.75 70 GLU A C 1
ATOM 530 O O . GLU A 1 70 ? 17.288 -10.587 -6.650 1.00 90.75 70 GLU A O 1
ATOM 535 N N . ASP A 1 71 ? 15.773 -12.203 -7.008 1.00 92.44 71 ASP A N 1
ATOM 536 C CA . ASP A 1 71 ? 15.849 -12.256 -8.470 1.00 92.44 71 ASP A CA 1
ATOM 537 C C . ASP A 1 71 ? 15.150 -11.084 -9.184 1.00 92.44 71 ASP A C 1
ATOM 539 O O . ASP A 1 71 ? 15.279 -10.934 -10.401 1.00 92.44 71 ASP A O 1
ATOM 543 N N . THR A 1 72 ? 14.458 -10.206 -8.446 1.00 91.88 72 THR A N 1
ATOM 544 C CA . THR A 1 72 ? 13.855 -8.991 -9.016 1.00 91.88 72 THR A CA 1
ATOM 545 C C . THR A 1 72 ? 14.950 -8.073 -9.572 1.00 91.88 72 THR A C 1
ATOM 547 O O . THR A 1 72 ? 15.924 -7.804 -8.856 1.00 91.88 72 THR A O 1
ATOM 550 N N . PRO A 1 73 ? 14.811 -7.540 -10.804 1.00 92.19 73 PRO A N 1
ATOM 551 C CA . PRO A 1 73 ? 15.762 -6.586 -11.364 1.00 92.19 73 PRO A CA 1
ATOM 552 C C . PRO A 1 73 ? 15.984 -5.385 -10.443 1.00 92.19 73 PRO A C 1
ATOM 554 O O . PRO A 1 73 ? 15.040 -4.884 -9.846 1.00 92.19 73 PRO A O 1
ATOM 557 N N . ASN A 1 74 ? 17.219 -4.880 -10.382 1.00 91.31 74 ASN A N 1
ATOM 558 C CA . ASN A 1 74 ? 17.551 -3.746 -9.515 1.00 91.31 74 ASN A CA 1
ATOM 559 C C . ASN A 1 74 ? 16.725 -2.484 -9.848 1.00 91.31 74 ASN A C 1
ATOM 561 O O . ASN A 1 74 ? 16.311 -1.748 -8.965 1.00 91.31 74 ASN A O 1
ATOM 565 N N . PHE A 1 75 ? 16.428 -2.262 -11.131 1.00 92.50 75 PHE A N 1
ATOM 566 C CA . PHE A 1 75 ? 15.465 -1.256 -11.579 1.00 92.50 75 PHE A CA 1
ATOM 567 C C . PHE A 1 75 ? 14.171 -1.968 -11.982 1.00 92.50 75 PHE A C 1
ATOM 569 O O . PHE A 1 75 ? 14.010 -2.399 -13.126 1.00 92.50 75 PHE A O 1
ATOM 576 N N . THR A 1 76 ? 13.289 -2.159 -11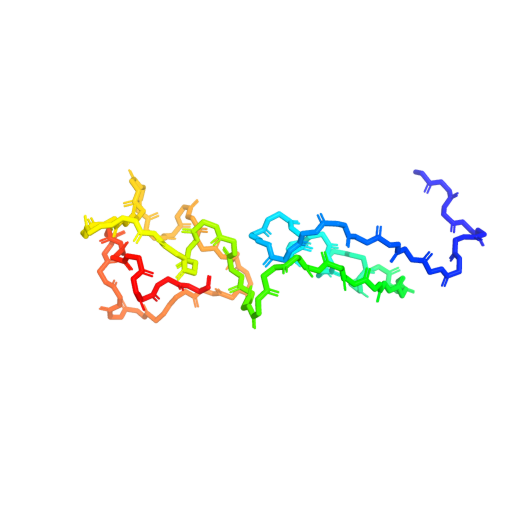.003 1.00 90.31 76 THR A N 1
ATOM 577 C CA . THR A 1 76 ? 12.068 -2.967 -11.113 1.00 90.31 76 THR A CA 1
ATOM 578 C C . THR A 1 76 ? 11.046 -2.358 -12.085 1.00 90.31 76 THR A C 1
ATOM 580 O O . THR A 1 76 ? 10.608 -1.219 -11.886 1.00 90.31 76 THR A O 1
ATOM 583 N N . PRO A 1 77 ? 10.601 -3.106 -13.113 1.00 89.06 77 PRO A N 1
ATOM 584 C CA . PRO A 1 77 ? 9.479 -2.706 -13.958 1.00 89.06 77 PRO A CA 1
ATOM 585 C C . PRO A 1 77 ? 8.170 -2.625 -13.166 1.00 89.06 77 PRO A C 1
ATOM 587 O O . PRO A 1 77 ? 7.915 -3.439 -12.282 1.00 89.06 77 PRO A O 1
ATOM 590 N N . GLY A 1 78 ? 7.300 -1.690 -13.533 1.00 85.31 78 GLY A N 1
ATOM 591 C CA . GLY A 1 78 ? 6.053 -1.419 -12.820 1.00 85.31 78 GLY A CA 1
ATOM 592 C C . GLY A 1 78 ? 5.105 -2.607 -12.638 1.00 85.31 78 GLY A C 1
ATOM 593 O O . GLY A 1 78 ? 4.623 -2.785 -11.526 1.00 85.31 78 GLY A O 1
ATOM 594 N N . PRO A 1 79 ? 4.890 -3.482 -13.641 1.00 77.56 79 PRO A N 1
ATOM 595 C CA . PRO A 1 79 ? 4.036 -4.664 -13.476 1.00 77.56 79 PRO A CA 1
ATOM 596 C C . PRO A 1 79 ? 4.529 -5.689 -12.441 1.00 77.56 79 PRO A C 1
ATOM 598 O O . PRO A 1 79 ? 3.791 -6.607 -12.099 1.00 77.56 79 PRO A O 1
ATOM 601 N N . VAL A 1 80 ? 5.782 -5.574 -11.994 1.00 72.31 80 VAL A N 1
ATOM 602 C CA . VAL A 1 80 ? 6.413 -6.459 -11.001 1.00 72.31 80 VAL A CA 1
ATOM 603 C C . VAL A 1 80 ? 6.416 -5.807 -9.611 1.00 72.31 80 VAL A C 1
ATOM 605 O O . VAL A 1 80 ? 6.739 -6.457 -8.620 1.00 72.31 80 VAL A O 1
ATOM 608 N N . PHE A 1 81 ? 6.074 -4.519 -9.525 1.00 64.75 81 PHE A N 1
ATOM 609 C CA . PHE A 1 81 ? 6.180 -3.749 -8.298 1.00 64.75 81 PHE A CA 1
ATOM 610 C C . PHE A 1 81 ? 4.975 -3.983 -7.364 1.00 64.75 81 PHE A C 1
ATOM 612 O O . PHE A 1 81 ? 3.840 -4.058 -7.832 1.00 64.75 81 PHE A O 1
ATOM 619 N N . GLN A 1 82 ? 5.265 -4.121 -6.062 1.00 58.62 82 GLN A N 1
ATOM 620 C CA . GLN A 1 82 ? 4.332 -4.424 -4.961 1.00 58.62 82 GLN A CA 1
ATOM 621 C C . GLN A 1 82 ? 3.152 -3.450 -4.851 1.00 58.62 82 GLN A C 1
ATOM 623 O O . GLN A 1 82 ? 3.383 -2.218 -4.885 1.00 58.62 82 GLN A O 1
#

Solvent-accessible surface area (backbone atoms only — not comparable to full-atom values): 5259 Å² total; per-residue (Å²): 134,88,65,89,82,71,78,65,44,81,38,81,37,44,20,67,71,34,50,53,50,52,51,55,36,48,76,69,77,42,49,74,49,76,44,60,94,62,98,64,65,36,45,72,58,62,73,53,62,93,90,41,51,52,93,50,54,41,88,80,71,46,48,93,92,57,68,71,65,88,86,55,56,52,61,35,47,33,96,77,57,129

Secondary structure (DSSP, 8-state):
---TT---EEEE--BHHHHHHHHHHHHTT--EEEE-SSSSSBTHHHH--TT-B-SS-GGGTSBTTBPPPTTS-SS-BGGG--

pLDDT: mean 89.85, std 9.01, range [56.5, 98.38]

Nearest PDB structures (foldseek):
  4c5o-assembly1_D  TM=8.459E-01  e=9.259E-04  Stenotrophomonas maltophilia
  4c5o-assembly1_C  TM=8.383E-01  e=1.131E-03  Stenotrophomonas maltophilia
  8acs-assembly1_C  TM=8.860E-01  e=2.884E-03  Janthinobacterium svalbardensis
  4c5o-assembly4_H  TM=8.383E-01  e=1.383E-03  Stenotrophomonas maltophilia
  8acs-assembly2_B  TM=8.876E-01  e=5.628E-03  Janthinobacterium svalbardensis

Sequence (82 aa):
MELKNIKRVGIIGTGVAGLSTAKALLANGLDCVLFERSDRVGGVWADGYSNFGVQAPKELYEFPDWPLPEDTPNFTPGPVFQ